Protein AF-A0A935GVE2-F1 (afdb_monomer)

Solvent-accessible surface area (backbone atoms only — not comparable to full-atom values): 5306 Å² total; per-residue (Å²): 133,87,80,73,85,70,59,69,66,59,30,44,50,50,50,49,54,49,54,50,39,50,76,73,66,51,78,79,63,54,88,92,35,71,66,36,52,52,46,53,53,24,53,52,46,49,77,74,69,54,48,74,67,53,50,49,50,46,50,54,52,50,52,49,54,51,52,52,51,54,52,51,50,53,51,52,52,51,52,51,52,34,55,77,71,69,46,84,85,128

Radius of gyration: 17.9 Å; Cα contacts (8 Å, |Δi|>4): 47; chains: 1; bounding box: 37×30×49 Å

Sequence (90 aa):
MNRKNLPMENHIDTIIAFVNSQMDGEPVPCGGSSGLSQIEDAVRAIQNTATDYDMSMLGLRTVGAVVARVHSNLIAETALRAFLRGDEIE

pLDDT: mean 89.06, std 12.65, range [36.16, 97.44]

Structure (mmCIF, N/CA/C/O backbone):
data_AF-A0A935GVE2-F1
#
_entry.id   AF-A0A935GVE2-F1
#
loop_
_atom_site.group_PDB
_atom_site.id
_atom_site.type_symbol
_atom_site.label_atom_id
_atom_site.label_alt_id
_atom_site.label_comp_id
_atom_site.label_asym_id
_atom_site.label_entity_id
_atom_site.label_seq_id
_atom_site.pdbx_PDB_ins_code
_atom_site.Cartn_x
_atom_site.Cartn_y
_atom_site.Cartn_z
_atom_site.occupancy
_atom_site.B_iso_or_equiv
_atom_site.auth_seq_id
_atom_site.auth_comp_id
_atom_site.auth_asym_id
_atom_site.auth_atom_id
_atom_site.pdbx_PDB_model_num
ATOM 1 N N . MET A 1 1 ? -14.031 21.141 16.072 1.00 36.16 1 MET A N 1
ATOM 2 C CA . MET A 1 1 ? -14.027 20.496 14.739 1.00 36.16 1 MET A CA 1
ATOM 3 C C . MET A 1 1 ? -14.749 19.162 14.865 1.00 36.16 1 MET A C 1
ATOM 5 O O . MET A 1 1 ? -14.244 18.287 15.554 1.00 36.16 1 MET A O 1
ATOM 9 N N . ASN A 1 2 ? -15.952 19.037 14.298 1.00 39.88 2 ASN A N 1
ATOM 10 C CA . ASN A 1 2 ? -16.712 17.782 14.299 1.00 39.88 2 ASN A CA 1
ATOM 11 C C . ASN A 1 2 ? -16.013 16.783 13.370 1.00 39.88 2 ASN A C 1
ATOM 13 O O . ASN A 1 2 ? -16.078 16.936 12.151 1.00 39.88 2 ASN A O 1
ATOM 17 N N . ARG A 1 3 ? -15.331 15.783 13.937 1.00 50.16 3 ARG A N 1
ATOM 18 C CA . ARG A 1 3 ? -14.811 14.645 13.173 1.00 50.16 3 ARG A CA 1
ATOM 19 C C . ARG A 1 3 ? -16.020 13.821 12.725 1.00 50.16 3 ARG A C 1
ATOM 21 O O . ARG A 1 3 ? -16.602 13.099 13.527 1.00 50.16 3 ARG A O 1
ATOM 28 N N . LYS A 1 4 ? -16.474 14.003 11.481 1.00 55.19 4 LYS A N 1
ATOM 29 C CA . LYS A 1 4 ? -17.437 13.079 10.865 1.00 55.19 4 LYS A CA 1
ATOM 30 C C . LYS A 1 4 ? -16.814 11.682 10.925 1.00 55.19 4 LYS A C 1
ATOM 32 O O . LYS A 1 4 ? -15.695 11.525 10.449 1.00 55.19 4 LYS A O 1
ATOM 37 N N . ASN A 1 5 ? -17.522 10.703 11.492 1.00 59.75 5 ASN A N 1
ATOM 38 C CA . ASN A 1 5 ? -17.157 9.295 11.339 1.00 59.75 5 ASN A CA 1
ATOM 39 C C . ASN A 1 5 ? -17.169 8.983 9.842 1.00 59.75 5 ASN A C 1
ATOM 41 O O . ASN A 1 5 ? -18.235 8.959 9.222 1.00 59.75 5 ASN A O 1
ATOM 45 N N . LEU A 1 6 ? -15.985 8.843 9.254 1.00 70.81 6 LEU A N 1
ATOM 46 C CA . LEU A 1 6 ? -15.856 8.372 7.887 1.00 70.81 6 LEU A CA 1
ATOM 47 C C . LEU A 1 6 ? -16.168 6.866 7.871 1.00 70.81 6 LEU A C 1
ATOM 49 O O . LEU A 1 6 ? -15.890 6.176 8.854 1.00 70.81 6 LEU A O 1
ATOM 53 N N . PRO A 1 7 ? -16.760 6.344 6.787 1.00 88.00 7 PRO A N 1
ATOM 54 C CA . PRO A 1 7 ? -16.845 4.905 6.572 1.00 88.00 7 PRO A CA 1
ATOM 55 C C . PRO A 1 7 ? -15.462 4.247 6.682 1.00 88.00 7 PRO A C 1
ATOM 57 O O . PRO A 1 7 ? -14.468 4.837 6.256 1.00 88.00 7 PRO A O 1
ATOM 60 N N . MET A 1 8 ? -15.395 3.018 7.208 1.00 92.94 8 MET A N 1
ATOM 61 C CA . MET A 1 8 ? -14.135 2.268 7.340 1.00 92.94 8 MET A CA 1
ATOM 62 C C . MET A 1 8 ? -13.411 2.105 5.994 1.00 92.94 8 MET A C 1
ATOM 64 O O . MET A 1 8 ? -12.189 2.210 5.924 1.00 92.94 8 MET A O 1
ATOM 68 N N . GLU A 1 9 ? -14.172 1.953 4.910 1.00 92.69 9 GLU A N 1
ATOM 69 C CA . GLU A 1 9 ? -13.654 1.911 3.541 1.00 92.69 9 GLU A CA 1
ATOM 70 C C . GLU A 1 9 ? -12.791 3.135 3.200 1.00 92.69 9 GLU A C 1
ATOM 72 O O . GLU A 1 9 ? -11.693 2.974 2.675 1.00 92.69 9 GLU A O 1
ATOM 77 N N . ASN A 1 10 ? -13.193 4.339 3.620 1.00 94.06 10 ASN A N 1
ATOM 78 C CA . ASN A 1 10 ? -12.419 5.559 3.374 1.00 94.06 10 ASN A CA 1
ATOM 79 C C . ASN A 1 10 ? -11.096 5.575 4.161 1.00 94.06 10 ASN A C 1
ATOM 81 O O . ASN A 1 10 ? -10.104 6.151 3.708 1.00 94.06 10 ASN A O 1
ATOM 85 N N . HIS A 1 11 ? -11.064 4.970 5.352 1.00 95.69 11 HIS A N 1
ATOM 86 C CA . HIS A 1 11 ? -9.826 4.826 6.122 1.00 95.69 11 HIS A CA 1
ATOM 87 C C . HIS A 1 11 ? -8.878 3.829 5.450 1.00 95.69 11 HIS A C 1
ATOM 89 O O . HIS A 1 11 ? -7.682 4.099 5.342 1.00 95.69 11 HIS A O 1
ATOM 95 N N . ILE A 1 12 ? -9.416 2.729 4.920 1.00 95.69 12 ILE A N 1
ATOM 96 C CA . ILE A 1 12 ? -8.653 1.765 4.122 1.00 95.69 12 ILE A CA 1
ATOM 97 C C . ILE A 1 12 ? -8.117 2.433 2.850 1.00 95.69 12 ILE A C 1
ATOM 99 O O . ILE A 1 12 ? -6.925 2.323 2.579 1.00 95.69 12 ILE A O 1
ATOM 103 N N . ASP A 1 13 ? -8.939 3.189 2.117 1.00 95.94 13 ASP A N 1
ATOM 104 C CA . ASP A 1 13 ? -8.510 3.969 0.947 1.00 95.94 13 ASP A CA 1
ATOM 105 C C . ASP A 1 13 ? -7.354 4.908 1.277 1.00 95.94 13 ASP A C 1
ATOM 107 O O . ASP A 1 13 ? -6.368 4.955 0.545 1.00 95.94 13 ASP A O 1
ATOM 111 N N . THR A 1 14 ? -7.458 5.621 2.399 1.00 95.88 14 THR A N 1
ATOM 112 C CA . THR A 1 14 ? -6.420 6.552 2.860 1.00 95.88 14 THR A CA 1
ATOM 113 C C . THR A 1 14 ? -5.091 5.829 3.086 1.00 95.88 14 THR A C 1
ATOM 115 O O . THR A 1 14 ? -4.046 6.307 2.647 1.00 95.88 14 THR A O 1
ATOM 118 N N . ILE A 1 15 ? -5.114 4.653 3.722 1.00 95.88 15 ILE A N 1
ATOM 119 C CA . ILE A 1 15 ? -3.898 3.863 3.953 1.00 95.88 15 ILE A CA 1
ATOM 120 C C . ILE A 1 15 ? -3.351 3.297 2.644 1.00 95.88 15 ILE A C 1
ATOM 122 O O . ILE A 1 15 ? -2.147 3.363 2.424 1.00 95.88 15 ILE A O 1
ATOM 126 N N . ILE A 1 16 ? -4.201 2.777 1.756 1.00 97.06 16 ILE A N 1
ATOM 127 C CA . ILE A 1 16 ? -3.761 2.241 0.461 1.00 97.06 16 ILE A CA 1
ATOM 128 C C . ILE A 1 16 ? -3.151 3.341 -0.414 1.00 97.06 16 ILE A C 1
ATOM 130 O O . ILE A 1 16 ? -2.110 3.120 -1.030 1.00 97.06 16 ILE A O 1
ATOM 134 N N . ALA A 1 17 ? -3.7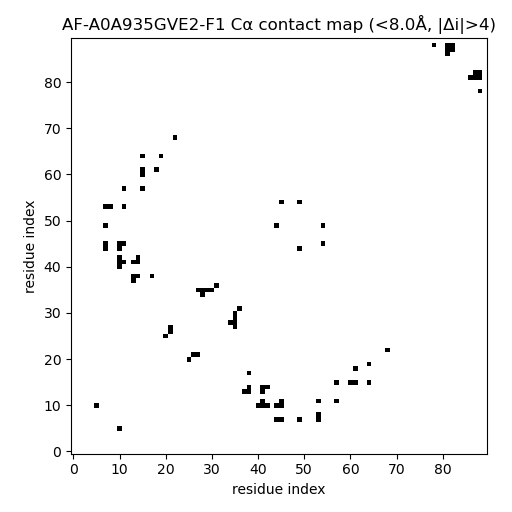50 4.533 -0.438 1.00 95.19 17 ALA A N 1
ATOM 135 C CA . ALA A 1 17 ? -3.199 5.686 -1.142 1.00 95.19 17 ALA A CA 1
ATOM 136 C C . ALA A 1 17 ? -1.819 6.070 -0.591 1.00 95.19 17 ALA A C 1
ATOM 138 O O . ALA A 1 17 ? -0.891 6.287 -1.367 1.00 95.19 17 ALA A O 1
ATOM 139 N N . PHE A 1 18 ? -1.662 6.079 0.736 1.00 95.19 18 PHE A N 1
ATOM 140 C CA . PHE A 1 18 ? -0.365 6.309 1.366 1.00 95.19 18 PHE A CA 1
ATOM 141 C C . PHE A 1 18 ? 0.656 5.211 1.024 1.00 95.19 18 PHE A C 1
ATOM 143 O O . PHE A 1 18 ? 1.784 5.517 0.661 1.00 95.19 18 PHE A O 1
ATOM 150 N N . VAL A 1 19 ? 0.277 3.932 1.080 1.00 95.06 19 VAL A N 1
ATOM 151 C CA . VAL A 1 19 ? 1.169 2.819 0.709 1.00 95.06 19 VAL A CA 1
ATOM 152 C C . VAL A 1 19 ? 1.636 2.947 -0.742 1.00 95.06 19 VAL A C 1
ATOM 154 O O . VAL A 1 19 ? 2.827 2.796 -1.009 1.00 95.06 19 VAL A O 1
ATOM 157 N N . ASN A 1 20 ? 0.729 3.269 -1.668 1.00 95.06 20 ASN A N 1
ATOM 158 C CA . ASN A 1 20 ? 1.079 3.521 -3.066 1.00 95.06 20 ASN A CA 1
ATOM 159 C C . ASN A 1 20 ? 2.082 4.669 -3.198 1.00 95.06 20 ASN A C 1
ATOM 161 O O . ASN A 1 20 ? 3.122 4.480 -3.822 1.00 95.06 20 ASN A O 1
ATOM 165 N N . SER A 1 21 ? 1.835 5.807 -2.543 1.00 93.88 21 SER A N 1
ATOM 166 C CA . SER A 1 21 ? 2.744 6.952 -2.637 1.00 93.88 21 SER A CA 1
ATOM 167 C C . SER A 1 21 ? 4.144 6.635 -2.105 1.00 93.88 21 SER A C 1
ATOM 169 O O . SER A 1 21 ? 5.144 7.022 -2.707 1.00 93.88 21 SER A O 1
ATOM 171 N N . GLN A 1 22 ? 4.246 5.847 -1.028 1.00 93.44 22 GLN A N 1
ATOM 172 C CA . GLN A 1 22 ? 5.541 5.390 -0.517 1.00 93.44 22 GLN A CA 1
ATOM 173 C C . GLN A 1 22 ? 6.265 4.453 -1.498 1.00 93.44 22 GLN A C 1
ATOM 175 O O . GLN A 1 22 ? 7.486 4.534 -1.631 1.00 93.44 22 GLN A O 1
ATOM 180 N N . MET A 1 23 ? 5.542 3.592 -2.222 1.00 92.50 23 MET A N 1
ATOM 181 C CA . MET A 1 23 ? 6.122 2.742 -3.277 1.00 92.50 23 MET A CA 1
ATOM 182 C C . MET A 1 23 ? 6.539 3.522 -4.534 1.00 92.50 23 MET A C 1
ATOM 184 O O . MET A 1 23 ? 7.373 3.036 -5.310 1.00 92.50 23 MET A O 1
ATOM 188 N N . ASP A 1 24 ? 5.980 4.714 -4.728 1.00 91.06 24 ASP A N 1
ATOM 189 C CA . ASP A 1 24 ? 6.383 5.671 -5.763 1.00 91.06 24 ASP A CA 1
ATOM 190 C C . ASP A 1 24 ? 7.548 6.569 -5.306 1.00 91.06 24 ASP A C 1
ATOM 192 O O . ASP A 1 24 ? 8.112 7.319 -6.101 1.00 91.06 24 ASP A O 1
ATOM 196 N N . GLY A 1 25 ? 7.976 6.437 -4.045 1.00 90.75 25 GLY A N 1
ATOM 197 C CA . GLY A 1 25 ? 9.090 7.188 -3.470 1.00 90.75 25 GLY A CA 1
ATOM 198 C C . GLY A 1 25 ? 8.707 8.585 -2.986 1.00 90.75 25 GLY A C 1
ATOM 199 O O . GLY A 1 25 ? 9.594 9.407 -2.743 1.00 90.75 25 GLY A O 1
ATOM 200 N N . GLU A 1 26 ? 7.412 8.871 -2.834 1.00 92.88 26 GLU A N 1
ATOM 201 C CA . GLU A 1 26 ? 6.967 10.132 -2.252 1.00 92.88 26 GLU A CA 1
ATOM 202 C C . GLU A 1 26 ? 7.389 10.229 -0.778 1.00 92.88 26 GLU A C 1
ATOM 204 O O . GLU A 1 26 ? 7.283 9.253 -0.025 1.00 92.88 26 GLU A O 1
ATOM 209 N N . PRO A 1 27 ? 7.848 11.406 -0.321 1.00 88.25 27 PRO A N 1
ATOM 210 C CA . PRO A 1 27 ? 8.221 11.589 1.071 1.00 88.25 27 PRO A CA 1
ATOM 211 C C . PRO A 1 27 ? 7.003 11.428 1.985 1.00 88.25 27 PRO A C 1
ATOM 213 O O . PRO A 1 27 ? 5.888 11.832 1.651 1.00 88.25 27 PRO A O 1
ATOM 216 N N . VAL A 1 28 ? 7.229 10.891 3.184 1.00 89.44 28 VAL A N 1
ATOM 217 C CA . VAL A 1 28 ? 6.202 10.862 4.232 1.00 89.44 28 VAL A CA 1
ATOM 218 C C . VAL A 1 28 ? 5.738 12.298 4.524 1.00 89.44 28 VAL A C 1
ATOM 220 O O . VAL A 1 28 ? 6.589 13.183 4.678 1.00 89.44 28 VAL A O 1
ATOM 223 N N . PRO A 1 29 ? 4.419 12.558 4.633 1.00 89.50 29 PRO A N 1
ATOM 224 C CA . PRO A 1 29 ? 3.915 13.889 4.947 1.00 89.50 29 PRO A CA 1
ATOM 225 C C . PRO A 1 29 ? 4.545 14.470 6.219 1.00 89.50 29 PRO A C 1
ATOM 227 O O . PRO A 1 29 ? 4.638 13.801 7.249 1.00 89.50 29 PRO A O 1
ATOM 230 N N . CYS A 1 30 ? 4.957 15.739 6.158 1.00 85.25 30 CYS A N 1
ATOM 231 C CA . CYS A 1 30 ? 5.613 16.420 7.273 1.00 85.25 30 CYS A CA 1
ATOM 232 C C . CYS A 1 30 ? 4.730 16.474 8.533 1.00 85.25 30 CYS A C 1
ATOM 234 O O . CYS A 1 30 ? 3.497 16.526 8.456 1.00 85.25 30 CYS A O 1
ATOM 236 N N . GLY A 1 31 ? 5.377 16.552 9.699 1.00 82.38 31 GLY A N 1
ATOM 237 C CA . GLY A 1 31 ? 4.714 16.732 10.992 1.00 82.38 31 GLY A CA 1
ATOM 238 C C . GLY A 1 31 ? 3.750 17.923 10.998 1.00 82.38 31 GLY A C 1
ATOM 239 O O . GLY A 1 31 ? 4.092 19.006 10.528 1.00 82.38 31 GLY A O 1
ATOM 240 N N . GLY A 1 32 ? 2.535 17.718 11.515 1.00 80.00 32 GLY A N 1
ATOM 241 C CA . GLY A 1 32 ? 1.493 18.752 11.571 1.00 80.00 32 GLY A CA 1
ATOM 242 C C . GLY A 1 32 ? 0.789 19.043 10.239 1.00 80.00 32 GLY A C 1
ATOM 243 O O . GLY A 1 32 ? -0.083 19.910 10.198 1.00 80.00 32 GLY A O 1
ATOM 244 N N . SER A 1 33 ? 1.131 18.333 9.157 1.00 89.44 33 SER A N 1
ATOM 245 C CA . SER A 1 33 ? 0.394 18.420 7.895 1.00 89.44 33 SER A CA 1
ATOM 246 C C . SER A 1 33 ? -0.971 17.733 7.989 1.00 89.44 33 SER A C 1
ATOM 248 O O . SER A 1 33 ? -1.153 16.751 8.712 1.00 89.44 33 SER A O 1
ATOM 250 N N . SER A 1 34 ? -1.932 18.221 7.201 1.00 88.31 34 SER A N 1
ATOM 251 C CA . SER A 1 34 ? -3.255 17.599 7.078 1.00 88.31 34 SER A CA 1
ATOM 252 C C . SER A 1 34 ? -3.173 16.154 6.580 1.00 88.31 34 SER A C 1
ATOM 254 O O . SER A 1 34 ? -3.930 15.314 7.059 1.00 88.31 34 SER A O 1
ATOM 256 N N . GLY A 1 35 ? -2.238 15.857 5.671 1.00 88.44 35 GLY A N 1
ATOM 257 C CA . GLY A 1 35 ? -2.007 14.506 5.158 1.00 88.44 35 GLY A CA 1
ATOM 258 C C . GLY A 1 35 ? -1.556 13.538 6.250 1.00 88.44 35 GLY A C 1
ATOM 259 O O . GLY A 1 35 ? -2.112 12.450 6.369 1.00 88.44 35 GLY A O 1
ATOM 260 N N . LEU A 1 36 ? -0.625 13.956 7.116 1.00 91.50 36 LEU A N 1
ATOM 261 C CA . LEU A 1 36 ? -0.205 13.123 8.244 1.00 91.50 36 LEU A CA 1
ATOM 262 C C . LEU A 1 36 ? -1.364 12.871 9.217 1.00 91.50 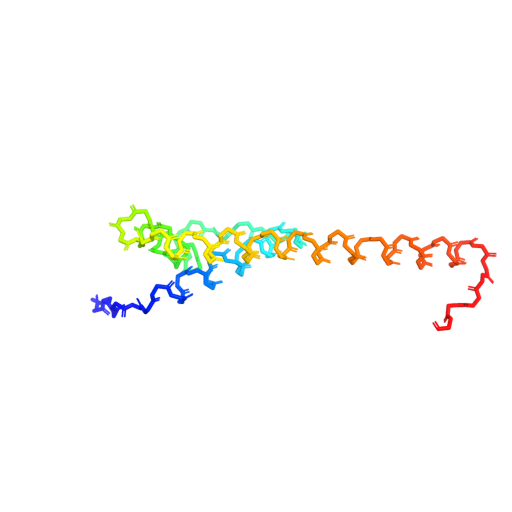36 LEU A C 1
ATOM 264 O O . LEU A 1 36 ? -1.590 11.733 9.615 1.00 91.50 36 LEU A O 1
ATOM 268 N N . SER A 1 37 ? -2.146 13.905 9.552 1.00 93.25 37 SER A N 1
ATOM 269 C CA . SER A 1 37 ? -3.310 13.744 10.435 1.00 93.25 37 SER A CA 1
ATOM 270 C C . SER A 1 37 ? -4.366 12.794 9.861 1.00 93.25 37 SER A C 1
ATOM 272 O O . SER A 1 37 ? -4.961 12.029 10.613 1.00 93.25 37 SER A O 1
ATOM 274 N N . GLN A 1 38 ? -4.588 12.807 8.544 1.00 92.50 38 GLN A N 1
ATOM 275 C CA . GLN A 1 38 ? -5.514 11.880 7.884 1.00 92.50 38 GLN A CA 1
ATOM 276 C C . GLN A 1 38 ? -5.035 10.430 7.975 1.00 92.50 38 GLN A C 1
ATOM 278 O O . GLN A 1 38 ? -5.837 9.542 8.266 1.00 92.50 38 GLN A O 1
ATOM 283 N N . ILE A 1 39 ? -3.737 10.194 7.774 1.00 94.19 39 ILE A N 1
ATOM 284 C CA . ILE A 1 39 ? -3.137 8.862 7.909 1.00 94.19 39 ILE A CA 1
ATOM 285 C C . ILE A 1 39 ? -3.221 8.391 9.364 1.00 94.19 39 ILE A C 1
ATOM 287 O O . ILE A 1 39 ? -3.653 7.270 9.617 1.00 94.19 39 ILE A O 1
ATOM 291 N N . GLU A 1 40 ? -2.870 9.243 10.330 1.00 94.50 40 GLU A N 1
ATOM 292 C CA . GLU A 1 40 ? -2.961 8.914 11.757 1.00 94.50 40 GLU A CA 1
ATOM 293 C C . GLU A 1 40 ? -4.394 8.579 12.182 1.00 94.50 40 GLU A C 1
ATOM 295 O O . GLU A 1 40 ? -4.615 7.587 12.878 1.00 94.50 40 GLU A O 1
ATOM 300 N N . ASP A 1 41 ? -5.374 9.379 11.756 1.00 94.44 41 ASP A N 1
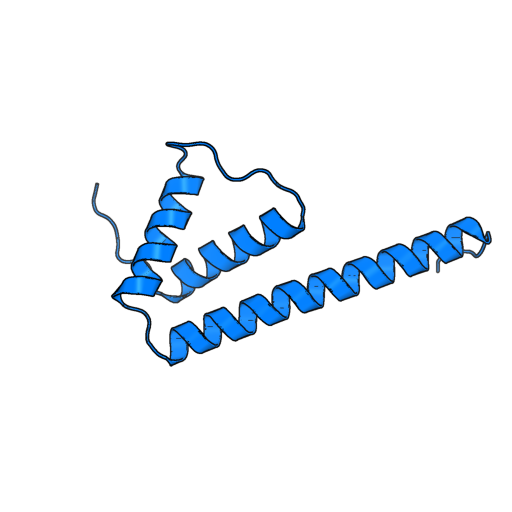ATOM 301 C CA . ASP A 1 41 ? -6.783 9.127 12.051 1.00 94.44 41 ASP A CA 1
ATOM 302 C C . ASP A 1 41 ? -7.260 7.818 11.394 1.00 94.44 41 ASP A C 1
ATOM 304 O O . ASP A 1 41 ? -7.975 7.048 12.035 1.00 94.44 41 ASP A O 1
ATOM 308 N N . ALA A 1 42 ? -6.827 7.515 10.163 1.00 95.00 42 ALA A N 1
ATOM 309 C CA . ALA A 1 42 ? -7.149 6.259 9.487 1.00 95.00 42 ALA A CA 1
ATOM 310 C C . ALA A 1 42 ? -6.538 5.035 10.184 1.00 95.00 42 ALA A C 1
ATOM 312 O O . ALA A 1 42 ? -7.242 4.057 10.434 1.00 95.00 42 ALA A O 1
ATOM 313 N N . VAL A 1 43 ? -5.263 5.105 10.572 1.00 95.31 43 VAL A N 1
ATOM 314 C CA . VAL A 1 43 ? -4.593 4.036 11.327 1.00 95.31 43 VAL A CA 1
ATOM 315 C C . VAL A 1 43 ? -5.289 3.805 12.666 1.00 95.31 43 VAL A C 1
ATOM 317 O O . VAL A 1 43 ? -5.577 2.661 13.015 1.00 95.31 43 VAL A O 1
ATOM 320 N N . ARG A 1 44 ? -5.623 4.874 13.400 1.00 96.19 44 ARG A N 1
ATOM 321 C CA . ARG A 1 44 ? -6.350 4.756 14.672 1.00 96.19 44 ARG A CA 1
ATOM 322 C C . ARG A 1 44 ? -7.744 4.173 14.488 1.00 96.19 44 ARG A C 1
ATOM 324 O O . ARG A 1 44 ? -8.171 3.392 15.332 1.00 96.19 44 ARG A O 1
ATOM 331 N N . ALA A 1 45 ? -8.465 4.552 13.434 1.00 94.62 45 ALA A N 1
ATOM 332 C CA . ALA A 1 45 ? -9.779 3.985 13.151 1.00 94.62 45 ALA A CA 1
ATOM 333 C C . ALA A 1 45 ? -9.672 2.471 12.936 1.00 94.62 45 ALA A C 1
ATOM 335 O O . ALA A 1 45 ? -10.361 1.710 13.610 1.00 94.62 45 ALA A O 1
ATOM 336 N N . ILE A 1 46 ? -8.733 2.024 12.099 1.00 93.94 46 ILE A N 1
ATOM 337 C CA . ILE A 1 46 ? -8.541 0.594 11.840 1.00 93.94 46 ILE A CA 1
ATOM 338 C C . ILE A 1 46 ? -8.148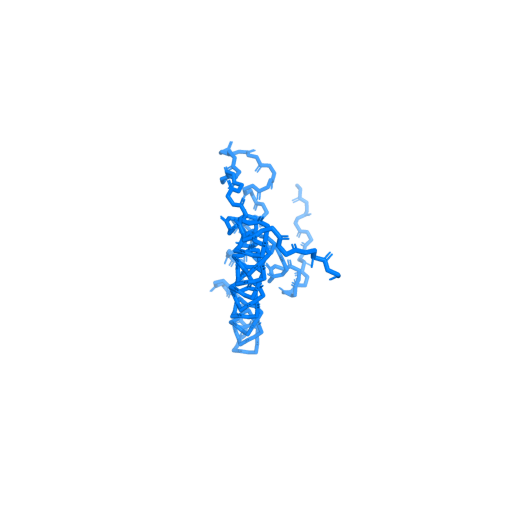 -0.161 13.111 1.00 93.94 46 ILE A C 1
ATOM 340 O O . ILE A 1 46 ? -8.754 -1.177 13.431 1.00 93.94 46 ILE A O 1
ATOM 344 N N . GLN A 1 47 ? -7.188 0.351 13.882 1.00 94.81 47 GLN A N 1
ATOM 345 C CA . GLN A 1 47 ? -6.732 -0.316 15.107 1.00 94.81 47 GLN A CA 1
ATOM 346 C C . GLN A 1 47 ? -7.830 -0.468 16.165 1.00 94.81 47 GLN A C 1
ATOM 348 O O . GLN A 1 47 ? -7.816 -1.438 16.918 1.00 94.81 47 GLN A O 1
ATOM 353 N N . ASN A 1 48 ? -8.754 0.490 16.246 1.00 94.62 48 ASN A N 1
ATOM 354 C CA . ASN A 1 48 ? -9.751 0.524 17.312 1.00 94.62 48 ASN A CA 1
ATOM 355 C C . ASN A 1 48 ? -11.084 -0.120 16.923 1.00 94.62 48 ASN A C 1
ATOM 357 O O . ASN A 1 48 ? -11.799 -0.583 17.811 1.00 94.62 48 ASN A O 1
ATOM 361 N N . THR A 1 49 ? -11.465 -0.085 15.642 1.00 93.19 49 THR A N 1
ATOM 362 C CA . THR A 1 49 ? -12.835 -0.427 15.227 1.00 93.19 49 THR A CA 1
ATOM 363 C C . THR A 1 49 ? -12.943 -1.301 13.978 1.00 93.19 49 THR A C 1
ATOM 365 O O . THR A 1 49 ? -14.070 -1.618 13.595 1.00 93.19 49 THR A O 1
ATOM 368 N N . ALA A 1 50 ? -11.838 -1.710 13.342 1.00 92.38 50 ALA A N 1
ATOM 369 C CA . ALA A 1 50 ? -11.910 -2.601 12.182 1.00 92.38 50 ALA A CA 1
ATOM 370 C C . ALA A 1 50 ? -12.415 -3.996 12.559 1.00 92.38 50 ALA A C 1
ATOM 372 O O . ALA A 1 50 ? -12.012 -4.583 13.563 1.00 92.38 50 ALA A O 1
ATOM 373 N N . THR A 1 51 ? -13.277 -4.537 11.706 1.00 95.69 51 THR A N 1
ATOM 374 C CA . THR A 1 51 ? -13.703 -5.936 11.758 1.00 95.69 51 THR A CA 1
ATOM 375 C C . THR A 1 51 ? -12.720 -6.842 11.009 1.00 95.69 51 THR A C 1
ATOM 377 O O . THR A 1 51 ? -11.892 -6.370 10.226 1.00 95.69 51 THR A O 1
ATOM 380 N N . ASP A 1 52 ? -12.847 -8.163 11.168 1.00 96.25 52 ASP A N 1
ATOM 381 C CA . ASP A 1 52 ? -12.063 -9.137 10.387 1.00 96.25 52 ASP A CA 1
ATOM 382 C C . ASP A 1 52 ? -12.262 -8.969 8.873 1.00 96.25 52 ASP A C 1
ATOM 384 O O . ASP A 1 52 ? -11.331 -9.160 8.085 1.00 96.25 52 ASP A O 1
ATOM 388 N N . TYR A 1 53 ? -13.472 -8.577 8.461 1.00 95.00 53 TYR A N 1
ATOM 389 C CA . TYR A 1 53 ? -13.779 -8.261 7.070 1.00 95.00 53 TYR A CA 1
ATOM 390 C C . TYR A 1 53 ? -12.983 -7.041 6.589 1.00 95.00 53 TYR A C 1
ATOM 392 O O . TYR A 1 53 ? -12.333 -7.107 5.546 1.00 95.00 53 TYR A O 1
ATOM 400 N N . ASP A 1 54 ? -12.967 -5.959 7.371 1.00 95.56 54 ASP A N 1
ATOM 401 C CA . ASP A 1 54 ? -12.226 -4.736 7.041 1.00 95.56 54 ASP A CA 1
ATOM 402 C C . ASP A 1 54 ? -10.717 -4.998 6.964 1.00 95.56 54 ASP A C 1
ATOM 404 O O . ASP A 1 54 ? -10.046 -4.549 6.033 1.00 95.56 54 ASP A O 1
ATOM 408 N N . MET A 1 55 ? -10.187 -5.788 7.900 1.00 95.75 55 MET A N 1
ATOM 409 C CA . MET A 1 55 ? -8.781 -6.198 7.906 1.00 95.75 55 MET A CA 1
ATOM 410 C C . MET A 1 55 ? -8.433 -7.077 6.702 1.00 95.75 55 MET A C 1
ATOM 412 O O . MET A 1 55 ? -7.380 -6.896 6.089 1.00 95.75 55 MET A O 1
ATOM 416 N N . SER A 1 56 ? -9.328 -7.990 6.317 1.00 96.50 56 SER A N 1
ATOM 417 C CA . SER A 1 56 ? -9.165 -8.812 5.112 1.00 96.50 56 SER A CA 1
ATOM 418 C C . SER A 1 56 ? -9.175 -7.953 3.847 1.00 96.50 56 SER A C 1
ATOM 420 O O . SER A 1 56 ? -8.344 -8.151 2.959 1.00 96.50 56 SER A O 1
ATOM 422 N N . MET A 1 57 ? -10.065 -6.960 3.779 1.00 95.31 57 MET A N 1
ATOM 423 C CA . MET A 1 57 ? -10.130 -6.009 2.672 1.00 95.31 57 MET A CA 1
ATOM 424 C C . MET A 1 57 ? -8.857 -5.160 2.582 1.00 95.31 57 MET A C 1
ATOM 426 O O . MET A 1 57 ? -8.281 -5.038 1.500 1.00 95.31 57 MET A O 1
ATOM 430 N N . LEU A 1 58 ? -8.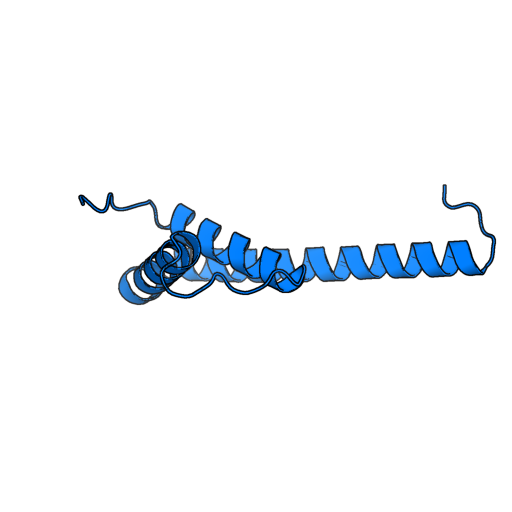374 -4.624 3.708 1.00 95.94 58 LEU A N 1
ATOM 431 C CA . LEU A 1 58 ? -7.104 -3.899 3.774 1.00 95.94 58 LEU A CA 1
ATOM 432 C C . LEU A 1 58 ? -5.939 -4.775 3.296 1.00 95.94 58 LEU A C 1
ATOM 434 O O . LEU A 1 58 ? -5.148 -4.343 2.455 1.00 95.94 58 LEU A O 1
ATOM 438 N N . GLY A 1 59 ? -5.848 -6.009 3.797 1.00 96.81 59 GLY A N 1
ATOM 439 C CA . GLY A 1 59 ? -4.802 -6.957 3.421 1.00 96.81 59 GLY A CA 1
ATOM 440 C C . GLY A 1 59 ? -4.817 -7.270 1.926 1.00 96.81 59 GLY A C 1
ATOM 441 O O . GLY A 1 59 ? -3.797 -7.118 1.254 1.00 96.81 59 GLY A O 1
ATOM 442 N N . LEU A 1 60 ? -5.984 -7.626 1.381 1.00 97.44 60 LEU A N 1
ATOM 443 C CA . LEU A 1 60 ? -6.139 -7.948 -0.038 1.00 97.44 60 LEU A CA 1
ATOM 444 C C . LEU A 1 60 ? -5.755 -6.766 -0.935 1.00 97.44 60 LEU A C 1
ATOM 446 O O . LEU A 1 60 ? -5.023 -6.938 -1.911 1.00 97.44 60 LEU A O 1
ATOM 450 N N . ARG A 1 61 ? -6.202 -5.555 -0.593 1.00 97.00 61 ARG A N 1
ATOM 451 C CA . ARG A 1 61 ? -5.877 -4.348 -1.363 1.00 97.00 61 ARG A CA 1
ATOM 452 C C . ARG A 1 61 ? -4.401 -3.979 -1.276 1.00 97.00 61 ARG A C 1
ATOM 454 O O . ARG A 1 61 ? -3.831 -3.569 -2.283 1.00 97.00 61 ARG A O 1
ATOM 461 N N . THR A 1 62 ? -3.775 -4.175 -0.118 1.00 96.25 62 THR A N 1
ATOM 462 C CA . THR A 1 62 ? -2.334 -3.945 0.060 1.00 96.25 62 THR A CA 1
ATOM 463 C C . THR A 1 62 ? -1.522 -4.910 -0.802 1.00 96.25 62 THR A C 1
ATOM 465 O O . THR A 1 62 ? -0.619 -4.486 -1.519 1.00 96.25 62 THR A O 1
ATOM 468 N N . VAL A 1 63 ? -1.876 -6.201 -0.811 1.00 96.94 63 VAL A N 1
ATOM 469 C CA . VAL A 1 63 ? -1.238 -7.188 -1.698 1.00 96.94 63 VAL A CA 1
ATOM 470 C C . VAL A 1 63 ? -1.453 -6.817 -3.167 1.00 96.94 63 VAL A C 1
ATOM 472 O O . VAL A 1 63 ? -0.499 -6.842 -3.942 1.00 96.94 63 VAL A O 1
ATOM 475 N N . GLY A 1 64 ? -2.669 -6.416 -3.550 1.00 96.44 64 GLY A N 1
ATOM 476 C CA . GLY A 1 64 ? -2.969 -5.963 -4.911 1.00 96.44 64 GLY A CA 1
ATOM 477 C C . GLY A 1 64 ? -2.107 -4.777 -5.354 1.00 96.44 64 GLY A C 1
ATOM 478 O O . GLY A 1 64 ? -1.568 -4.794 -6.460 1.00 96.44 64 GLY A O 1
ATOM 479 N N . ALA A 1 65 ? -1.912 -3.791 -4.476 1.00 94.81 65 ALA A N 1
ATOM 480 C CA . ALA A 1 65 ? -1.041 -2.644 -4.718 1.00 94.81 65 ALA A CA 1
ATOM 481 C C . ALA A 1 65 ? 0.420 -3.065 -4.966 1.00 94.81 65 ALA A C 1
ATOM 483 O O . ALA A 1 65 ? 1.040 -2.636 -5.942 1.00 94.81 65 ALA A O 1
ATOM 484 N N . VAL A 1 66 ? 0.952 -3.973 -4.141 1.00 95.69 66 VAL A N 1
ATOM 485 C CA . VAL A 1 66 ? 2.313 -4.511 -4.309 1.00 95.69 66 VAL A CA 1
ATOM 486 C C . VAL A 1 66 ? 2.447 -5.287 -5.622 1.00 95.69 66 VAL A C 1
ATOM 488 O O . VAL A 1 66 ? 3.404 -5.074 -6.365 1.00 95.69 66 VAL A O 1
ATOM 491 N N . VAL A 1 67 ? 1.484 -6.155 -5.949 1.00 96.50 67 VAL A N 1
ATOM 492 C CA . VAL A 1 67 ? 1.486 -6.927 -7.204 1.00 96.50 67 VAL A CA 1
ATOM 493 C C . VAL A 1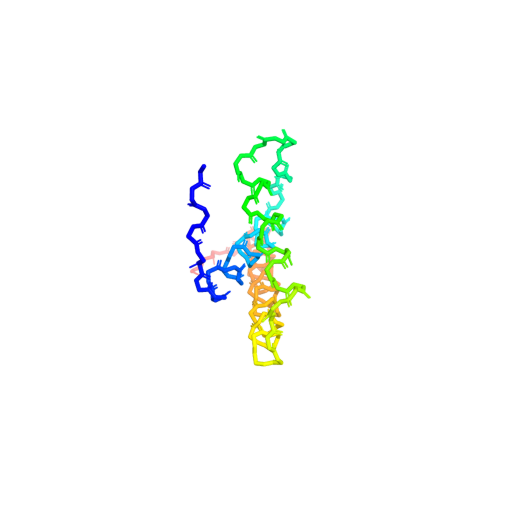 67 ? 1.473 -5.996 -8.418 1.00 96.50 67 VAL A C 1
ATOM 495 O O . VAL A 1 67 ? 2.266 -6.188 -9.342 1.00 96.50 67 VAL A O 1
ATOM 498 N N . ALA A 1 68 ? 0.632 -4.958 -8.404 1.00 93.06 68 ALA A N 1
ATOM 499 C CA . ALA A 1 68 ? 0.581 -3.961 -9.470 1.00 93.06 68 ALA A CA 1
ATOM 500 C C . ALA A 1 68 ? 1.927 -3.236 -9.642 1.00 93.06 68 ALA A C 1
ATOM 502 O O . ALA A 1 68 ? 2.397 -3.056 -10.769 1.00 93.06 68 ALA A O 1
ATOM 503 N N . ARG A 1 69 ? 2.592 -2.879 -8.535 1.00 92.88 69 ARG A N 1
ATOM 504 C CA . ARG A 1 69 ? 3.907 -2.226 -8.569 1.00 92.88 69 ARG A CA 1
ATOM 505 C C . ARG A 1 69 ? 4.995 -3.137 -9.136 1.00 92.88 69 ARG A C 1
ATOM 507 O O . ARG A 1 69 ? 5.775 -2.691 -9.977 1.00 92.88 69 ARG A O 1
ATOM 514 N N . VAL A 1 70 ? 5.033 -4.404 -8.717 1.00 94.94 70 VAL A N 1
ATOM 515 C CA . VAL A 1 70 ? 5.978 -5.403 -9.247 1.00 94.94 70 VAL A CA 1
ATOM 516 C C . VAL A 1 70 ? 5.776 -5.583 -10.748 1.00 94.94 70 VAL A C 1
ATOM 518 O O . VAL A 1 70 ? 6.742 -5.529 -11.503 1.00 94.94 70 VAL A O 1
ATOM 521 N N . HIS A 1 71 ? 4.528 -5.727 -11.193 1.00 95.12 71 HIS A N 1
ATOM 522 C CA . HIS A 1 71 ? 4.207 -5.855 -12.611 1.00 95.12 71 HIS A CA 1
ATOM 523 C C . HIS A 1 71 ? 4.669 -4.634 -13.425 1.00 95.12 71 HIS A C 1
ATOM 525 O O . HIS A 1 71 ? 5.320 -4.794 -14.455 1.00 95.12 71 HIS A O 1
ATOM 531 N N . SER A 1 72 ? 4.415 -3.420 -12.927 1.00 92.50 72 SER A N 1
ATOM 532 C CA . SER A 1 72 ? 4.888 -2.176 -13.552 1.00 92.50 72 SER A CA 1
ATOM 533 C C . SER A 1 72 ? 6.419 -2.133 -13.686 1.00 92.50 72 SER A C 1
ATOM 535 O O . SER A 1 72 ? 6.938 -1.808 -14.754 1.00 92.50 72 SER A O 1
ATOM 537 N N . ASN A 1 73 ? 7.157 -2.552 -12.651 1.00 92.38 73 ASN A N 1
ATOM 538 C CA . ASN A 1 73 ? 8.621 -2.630 -12.707 1.00 92.38 73 ASN A CA 1
ATOM 539 C C . ASN A 1 73 ? 9.125 -3.646 -13.741 1.00 92.38 73 ASN A C 1
ATOM 541 O O . ASN A 1 73 ? 10.091 -3.360 -14.445 1.00 92.38 73 ASN A O 1
ATOM 545 N N . LEU A 1 74 ? 8.469 -4.803 -13.866 1.00 94.88 74 LEU A N 1
ATOM 546 C CA . LEU A 1 74 ? 8.827 -5.809 -14.871 1.00 94.88 74 LEU A CA 1
ATOM 547 C C . LEU A 1 74 ? 8.606 -5.293 -16.300 1.00 94.88 74 LEU A C 1
ATOM 549 O O . LEU A 1 74 ? 9.451 -5.513 -17.171 1.00 94.88 74 LEU A O 1
ATOM 553 N N . ILE A 1 75 ? 7.502 -4.577 -16.541 1.00 94.94 75 ILE A N 1
ATOM 554 C CA . ILE A 1 75 ? 7.244 -3.922 -17.832 1.00 94.94 75 ILE A CA 1
ATOM 555 C C . ILE A 1 75 ? 8.322 -2.875 -18.119 1.00 94.94 75 ILE A C 1
ATOM 557 O O . ILE A 1 75 ? 8.899 -2.880 -19.205 1.00 94.94 75 ILE A O 1
ATOM 561 N N . ALA A 1 76 ? 8.637 -2.015 -17.147 1.00 91.88 76 ALA A N 1
ATOM 562 C CA . ALA A 1 76 ? 9.663 -0.987 -17.302 1.00 91.88 76 ALA A CA 1
ATOM 563 C C . ALA A 1 76 ? 11.050 -1.588 -17.595 1.00 91.88 76 ALA A C 1
ATOM 565 O O . ALA A 1 76 ? 11.759 -1.104 -18.477 1.00 91.88 76 ALA A O 1
ATOM 566 N N . GLU A 1 77 ? 11.429 -2.673 -16.912 1.00 94.25 77 GLU A N 1
ATOM 567 C CA . GLU A 1 77 ? 12.679 -3.389 -17.184 1.00 94.25 77 GLU A CA 1
ATOM 568 C C . GLU A 1 77 ? 12.687 -4.001 -18.593 1.00 94.25 77 GLU A C 1
ATOM 570 O O . GLU A 1 77 ? 13.685 -3.901 -19.310 1.00 94.25 77 GLU A O 1
ATOM 575 N N . THR A 1 78 ? 11.574 -4.607 -19.012 1.00 93.69 78 THR A N 1
ATOM 576 C CA . THR A 1 78 ? 11.431 -5.194 -20.353 1.00 93.69 78 THR A CA 1
ATOM 577 C C . THR A 1 78 ? 11.585 -4.128 -21.436 1.00 93.69 78 THR A C 1
ATOM 579 O O . THR A 1 78 ? 12.367 -4.312 -22.369 1.00 93.69 78 THR A O 1
ATOM 582 N N . ALA A 1 79 ? 10.910 -2.988 -21.274 1.00 92.25 79 ALA A N 1
ATOM 583 C CA . ALA A 1 79 ? 11.013 -1.846 -22.175 1.00 92.25 79 ALA A CA 1
ATOM 584 C C . ALA A 1 79 ? 12.446 -1.286 -22.230 1.00 92.25 79 ALA A C 1
ATOM 586 O O . ALA A 1 79 ? 12.971 -1.039 -23.314 1.00 92.25 79 ALA A O 1
ATOM 587 N N . LEU A 1 80 ? 13.124 -1.155 -21.083 1.00 91.75 80 LEU A N 1
ATOM 588 C CA . LEU A 1 80 ? 14.518 -0.705 -21.031 1.00 91.75 80 LEU A CA 1
ATOM 589 C C . LEU A 1 80 ? 15.457 -1.673 -21.764 1.00 91.75 80 LEU A C 1
ATOM 591 O O . LEU A 1 80 ? 16.340 -1.240 -22.502 1.00 91.75 80 LEU A O 1
ATOM 595 N N . ARG A 1 81 ? 15.271 -2.986 -21.591 1.00 93.25 81 ARG A N 1
ATOM 596 C CA . ARG A 1 81 ? 16.060 -4.006 -22.300 1.00 93.25 81 ARG A CA 1
ATOM 597 C C . ARG A 1 81 ? 15.829 -3.954 -23.811 1.00 93.25 81 ARG A C 1
ATOM 599 O O . ARG A 1 81 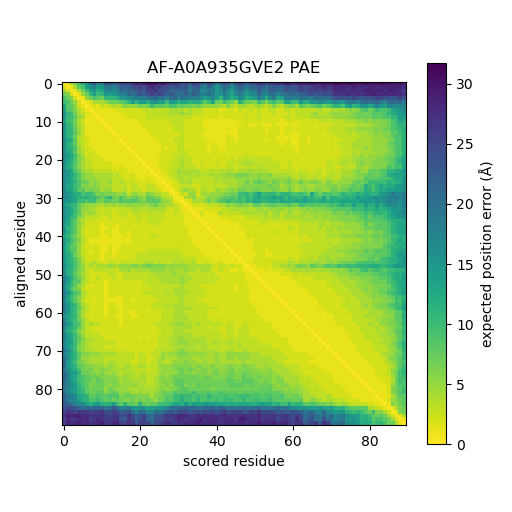? 16.802 -4.068 -24.551 1.00 93.25 81 ARG A O 1
ATOM 606 N N . ALA A 1 82 ? 14.587 -3.767 -24.261 1.00 91.62 82 ALA A N 1
ATOM 607 C CA . ALA A 1 82 ? 14.261 -3.593 -25.678 1.00 91.62 82 ALA A CA 1
ATOM 608 C C . ALA A 1 82 ? 14.951 -2.346 -26.255 1.00 91.62 82 ALA A C 1
ATOM 610 O O . ALA A 1 82 ? 15.698 -2.451 -27.228 1.00 91.62 82 ALA A O 1
ATOM 611 N N . PHE A 1 83 ? 14.826 -1.206 -25.566 1.00 90.38 83 PHE A N 1
ATOM 612 C CA . PHE A 1 83 ? 15.494 0.041 -25.939 1.00 90.38 83 PHE A CA 1
ATOM 613 C C . PHE A 1 83 ? 17.017 -0.120 -26.063 1.00 90.38 83 PHE A C 1
ATOM 615 O O . PHE A 1 83 ? 17.607 0.285 -27.062 1.00 90.38 83 PHE A O 1
ATOM 622 N N . LEU A 1 84 ? 17.669 -0.755 -25.081 1.00 90.56 84 LEU A N 1
ATOM 623 C CA . LEU A 1 84 ? 19.124 -0.965 -25.088 1.00 90.56 84 LEU A CA 1
ATOM 624 C C . LEU A 1 84 ? 19.604 -1.907 -26.202 1.00 90.56 84 LEU A C 1
ATOM 626 O O . LEU A 1 84 ? 20.760 -1.814 -26.613 1.00 90.56 84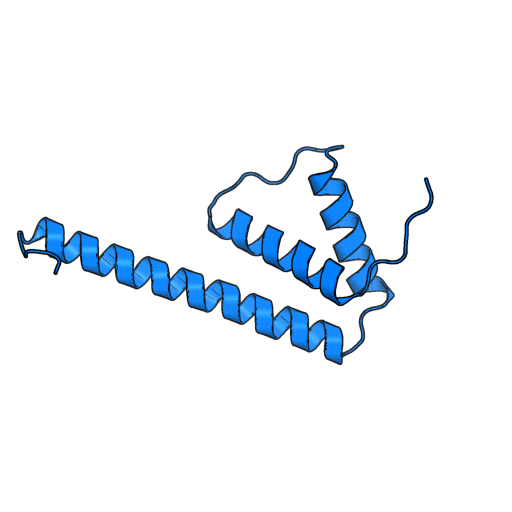 LEU A O 1
ATOM 630 N N . ARG A 1 85 ? 18.748 -2.815 -26.685 1.00 89.25 85 ARG A N 1
ATOM 631 C CA . ARG A 1 85 ? 19.051 -3.691 -27.829 1.00 89.25 85 ARG A CA 1
ATOM 632 C C . ARG A 1 85 ? 18.793 -3.024 -29.181 1.00 89.25 85 ARG A C 1
ATOM 634 O O . ARG A 1 85 ? 19.238 -3.559 -30.191 1.00 89.25 85 ARG A O 1
ATOM 641 N N . GLY A 1 86 ? 18.135 -1.863 -29.197 1.00 81.00 86 GLY A N 1
ATOM 642 C CA . GLY A 1 86 ? 17.692 -1.201 -30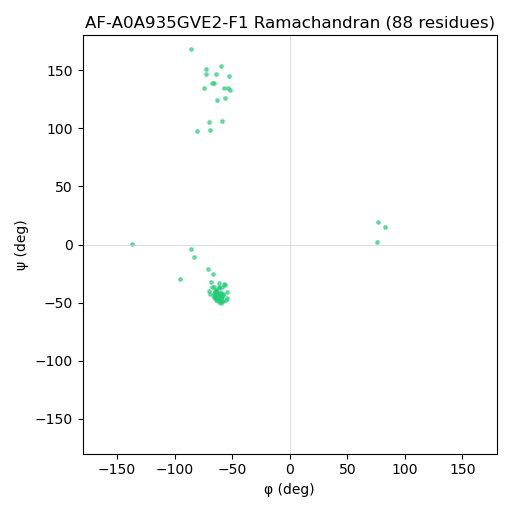.422 1.00 81.00 86 GLY A CA 1
ATOM 643 C C . GLY A 1 86 ? 16.445 -1.838 -31.042 1.00 81.00 86 GLY A C 1
ATOM 644 O O . GLY A 1 86 ? 16.203 -1.630 -32.227 1.00 81.00 86 GLY A O 1
ATOM 645 N N . ASP A 1 87 ? 15.678 -2.613 -30.266 1.00 72.50 87 ASP A N 1
ATOM 646 C CA . ASP A 1 87 ? 14.387 -3.147 -30.702 1.00 72.50 87 ASP A CA 1
ATOM 647 C C . ASP A 1 87 ? 13.350 -2.005 -30.682 1.00 72.50 87 ASP A C 1
ATOM 649 O O . ASP A 1 87 ? 13.281 -1.249 -29.707 1.00 72.50 87 ASP A O 1
ATOM 653 N N . GLU A 1 88 ? 12.534 -1.869 -31.733 1.00 60.09 88 GLU A N 1
ATOM 654 C CA . GLU A 1 88 ? 11.364 -0.984 -31.691 1.00 60.09 88 GLU A CA 1
ATOM 655 C C . GLU A 1 88 ? 10.388 -1.505 -30.626 1.00 60.09 88 GLU A C 1
ATOM 657 O O . GLU A 1 88 ? 9.995 -2.672 -30.632 1.00 60.09 88 GLU A O 1
ATOM 662 N N . ILE A 1 89 ? 10.042 -0.643 -29.669 1.00 59.59 89 ILE A N 1
ATOM 663 C CA . ILE A 1 89 ? 8.992 -0.920 -28.689 1.00 59.59 89 ILE A CA 1
ATOM 664 C C . ILE A 1 89 ? 7.665 -0.630 -29.404 1.00 59.59 89 ILE A C 1
ATOM 666 O O . ILE A 1 89 ? 7.306 0.540 -29.535 1.00 59.59 89 ILE A O 1
ATOM 670 N N . GLU A 1 90 ? 7.000 -1.669 -29.922 1.00 56.81 90 GLU A N 1
ATOM 671 C CA . GLU A 1 90 ? 5.607 -1.587 -30.410 1.00 56.81 90 GLU A CA 1
ATOM 672 C C . GLU A 1 90 ? 4.611 -1.337 -29.268 1.00 56.81 90 GLU A C 1
ATOM 674 O O . GLU A 1 90 ? 4.728 -1.999 -28.207 1.00 56.81 90 GLU A O 1
#

Nearest PDB structures (foldseek):
  2p5t-assembly2_E  TM=3.864E-01  e=1.309E+00  Streptococcus pneumoniae TIGR4
  6gdj-assembly1_B  TM=3.717E-01  e=3.372E+00  Schizosaccharomyces pombe

Secondary structure (DSSP, 8-state):
-------HHHHHHHHHHHHHHHHTTPPPPPTT-HHHHHHHHHHHHHHHH--HHHHHHHHHHHHHHHHHHHHHHHHHHHHHHHHHHT----

Mean predicted aligned error: 6.31 Å

Foldseek 3Di:
DDPDPDPLVVLLVLVLVVLLCVLVVHDDDDPPDPSNVSNVVSVVCCVPPNDPVSVVVSVVSSVVSVVVSVVVVVVVVVVVVCVVVVHDDD